Protein AF-A0A5R2MV85-F1 (afdb_monomer_lite)

Sequence (105 aa):
LPLAFLVAAFVGLIIERGVIRFLYGRPLETLLATWGVSLILQQAVRSIFGPTNQEVGNPSWMSGSFDVGQLAITWNRLWILVFALTVFGMLLYVMKRTPWGLQMR

Secondary structure (DSSP, 8-state):
-HHHHHHHHHHHHHHIIIIIHHHTT-HHHHHHHHHHHHHHHHHHHHHHH-SS----PPPTTT--EEEETTEEEEHHHHHHHHHHHHHHHHHHHHHHHSGGGTTT-

Structure (mmCIF, N/CA/C/O backbone):
data_AF-A0A5R2MV85-F1
#
_entry.id   AF-A0A5R2MV85-F1
#
loop_
_atom_site.group_PDB
_atom_site.id
_atom_site.type_symbol
_atom_site.label_atom_id
_atom_site.label_alt_id
_atom_site.label_comp_id
_atom_site.label_asym_id
_atom_site.label_entity_id
_atom_site.label_seq_id
_atom_site.pdbx_PDB_ins_code
_atom_site.Cartn_x
_atom_site.Cartn_y
_atom_site.Cartn_z
_atom_site.occupancy
_atom_site.B_iso_or_equiv
_atom_site.auth_seq_id
_atom_site.auth_comp_id
_atom_site.auth_asym_id
_atom_site.auth_atom_id
_atom_site.pdbx_PDB_model_num
ATOM 1 N N . LEU A 1 1 ? 3.790 -5.717 -13.848 1.00 63.91 1 LEU A N 1
ATOM 2 C CA . LEU A 1 1 ? 3.234 -4.545 -13.131 1.00 63.91 1 LEU A CA 1
ATOM 3 C C . LEU A 1 1 ? 1.748 -4.684 -12.780 1.00 63.91 1 LEU A C 1
ATOM 5 O O . LEU A 1 1 ? 1.461 -4.628 -11.594 1.00 63.91 1 LEU A O 1
ATOM 9 N N . PRO A 1 2 ? 0.807 -4.904 -13.722 1.00 69.88 2 PRO A N 1
ATOM 10 C CA . PRO A 1 2 ? -0.635 -4.917 -13.413 1.00 69.88 2 PRO A CA 1
ATOM 11 C C . PRO A 1 2 ? -1.029 -5.975 -12.373 1.00 69.88 2 PRO A C 1
ATOM 13 O O . PRO A 1 2 ? -1.817 -5.713 -11.470 1.00 69.88 2 PRO A O 1
ATOM 16 N N . LEU A 1 3 ? -0.395 -7.149 -12.448 1.00 72.94 3 LEU A N 1
ATOM 17 C CA . LEU A 1 3 ? -0.581 -8.230 -11.482 1.00 72.94 3 LEU A CA 1
ATOM 18 C C . LEU A 1 3 ? -0.199 -7.812 -10.049 1.00 72.94 3 LEU A C 1
ATOM 20 O O . LEU A 1 3 ? -0.874 -8.199 -9.105 1.00 72.94 3 LEU A O 1
ATOM 24 N N . ALA A 1 4 ? 0.842 -6.987 -9.882 1.00 74.00 4 ALA A N 1
ATOM 25 C CA . ALA A 1 4 ? 1.291 -6.537 -8.564 1.00 74.00 4 ALA A CA 1
ATOM 26 C C . ALA A 1 4 ? 0.238 -5.652 -7.883 1.00 74.00 4 ALA A C 1
ATOM 28 O O . ALA A 1 4 ? 0.000 -5.793 -6.688 1.00 74.00 4 ALA A O 1
ATOM 29 N N . PHE A 1 5 ? -0.449 -4.798 -8.648 1.00 75.81 5 PHE A N 1
ATOM 30 C CA . PHE A 1 5 ? -1.546 -3.987 -8.123 1.00 75.81 5 PHE A CA 1
ATOM 31 C C . PHE A 1 5 ? -2.766 -4.828 -7.747 1.00 75.81 5 PHE A C 1
ATOM 33 O O . PHE A 1 5 ? -3.376 -4.573 -6.713 1.00 75.81 5 PHE A O 1
ATOM 40 N N . LEU A 1 6 ? -3.106 -5.845 -8.547 1.00 80.62 6 LEU A N 1
ATOM 41 C CA . LEU A 1 6 ? -4.199 -6.765 -8.218 1.00 80.62 6 LEU A CA 1
ATOM 42 C C . LEU A 1 6 ? -3.902 -7.549 -6.937 1.00 80.62 6 LEU A C 1
ATOM 44 O O . LEU A 1 6 ? -4.767 -7.661 -6.073 1.00 80.62 6 LEU A O 1
ATOM 48 N N . VAL A 1 7 ? -2.669 -8.038 -6.788 1.00 83.56 7 VAL A N 1
ATOM 49 C CA . VAL A 1 7 ? -2.229 -8.735 -5.574 1.00 83.56 7 VAL A CA 1
ATOM 50 C C . VAL A 1 7 ? -2.243 -7.792 -4.371 1.00 83.56 7 VAL A C 1
ATOM 52 O O . VAL A 1 7 ? -2.794 -8.153 -3.336 1.00 83.56 7 VAL A O 1
ATOM 55 N N . ALA A 1 8 ? -1.719 -6.569 -4.499 1.00 83.38 8 ALA A N 1
ATOM 56 C CA . ALA A 1 8 ? -1.749 -5.581 -3.419 1.00 83.38 8 ALA A CA 1
ATOM 57 C C . ALA A 1 8 ? -3.187 -5.226 -2.999 1.00 83.38 8 ALA A C 1
ATOM 59 O O . ALA A 1 8 ? -3.491 -5.197 -1.806 1.00 83.38 8 ALA A O 1
ATOM 60 N N . ALA A 1 9 ? -4.088 -5.022 -3.965 1.00 82.12 9 ALA A N 1
ATOM 61 C CA . ALA A 1 9 ? -5.501 -4.764 -3.702 1.00 82.12 9 ALA A CA 1
ATOM 62 C C . ALA A 1 9 ? -6.181 -5.951 -3.002 1.00 82.12 9 ALA A C 1
ATOM 64 O O . ALA A 1 9 ? -6.944 -5.762 -2.056 1.00 82.12 9 ALA A O 1
ATOM 65 N N . PHE A 1 10 ? -5.874 -7.179 -3.425 1.00 87.38 10 PHE A N 1
ATOM 66 C CA . PHE A 1 10 ? -6.406 -8.393 -2.812 1.00 87.38 10 PHE A CA 1
ATOM 67 C C . PHE A 1 10 ? -5.931 -8.567 -1.363 1.00 87.38 10 PHE A C 1
ATOM 69 O O . PHE A 1 10 ? -6.743 -8.828 -0.477 1.00 87.38 10 PHE A O 1
ATOM 76 N N . VAL A 1 11 ? -4.639 -8.352 -1.101 1.00 87.44 11 VAL A N 1
ATOM 77 C CA . VAL A 1 11 ? -4.071 -8.393 0.255 1.00 87.44 11 VAL A CA 1
ATOM 78 C C . VAL A 1 11 ? -4.706 -7.322 1.145 1.00 87.44 11 VAL A C 1
ATOM 80 O O . VAL A 1 11 ? -5.116 -7.626 2.264 1.00 87.44 11 VAL A O 1
ATOM 83 N N . GLY A 1 12 ? -4.862 -6.093 0.640 1.00 85.25 12 GLY A N 1
ATOM 84 C CA . GLY A 1 12 ? -5.545 -5.016 1.363 1.00 85.25 12 GLY A CA 1
ATOM 85 C C . GLY A 1 12 ? -6.984 -5.380 1.738 1.00 85.25 12 GLY A C 1
ATOM 86 O O . GLY A 1 12 ? -7.385 -5.216 2.887 1.00 85.25 12 GLY A O 1
ATOM 87 N N . LEU A 1 13 ? -7.732 -5.973 0.806 1.00 86.12 13 LEU A N 1
ATOM 88 C CA . LEU A 1 13 ? -9.114 -6.409 1.016 1.00 86.12 13 LEU A CA 1
ATOM 89 C C . LEU A 1 13 ? -9.235 -7.548 2.045 1.00 86.12 13 LEU A C 1
ATOM 91 O O . LEU A 1 13 ? -10.209 -7.586 2.803 1.00 86.12 13 LEU A O 1
ATOM 95 N N . ILE A 1 14 ?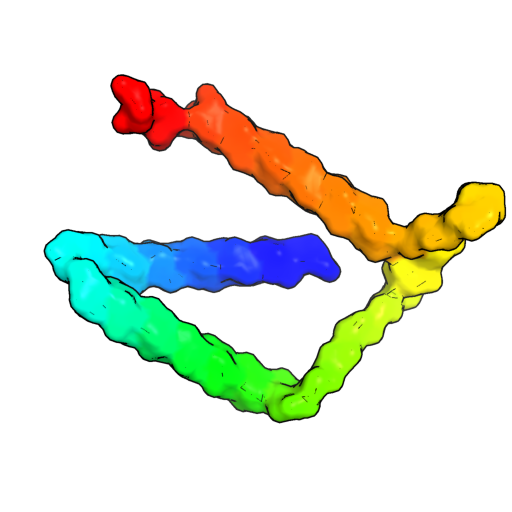 -8.254 -8.455 2.106 1.00 88.69 14 ILE A N 1
ATOM 96 C CA . ILE A 1 14 ? -8.172 -9.485 3.155 1.00 88.69 14 ILE A CA 1
ATOM 97 C C . ILE A 1 14 ? -7.940 -8.841 4.524 1.00 88.69 14 ILE A C 1
ATOM 99 O O . ILE A 1 14 ? -8.641 -9.181 5.475 1.00 88.69 14 ILE A O 1
ATOM 103 N N . ILE A 1 15 ? -6.992 -7.905 4.632 1.00 86.31 15 ILE A N 1
ATOM 104 C CA . ILE A 1 15 ? -6.680 -7.218 5.896 1.00 86.31 15 ILE A CA 1
ATOM 105 C C . ILE A 1 15 ? -7.891 -6.420 6.387 1.00 86.31 15 ILE A C 1
ATOM 107 O O . ILE A 1 15 ? -8.232 -6.464 7.570 1.00 86.31 15 ILE A O 1
ATOM 111 N N . GLU A 1 16 ? -8.575 -5.728 5.479 1.00 85.19 16 GLU A N 1
ATOM 112 C CA . GLU A 1 16 ? -9.761 -4.947 5.805 1.00 85.19 16 GLU A CA 1
ATOM 113 C C . GLU A 1 16 ? -10.888 -5.834 6.342 1.00 85.19 16 GLU A C 1
ATOM 115 O O . GLU A 1 16 ? -11.427 -5.572 7.419 1.00 85.19 16 GLU A O 1
ATOM 120 N N . ARG A 1 17 ? -11.213 -6.926 5.636 1.00 81.88 17 ARG A N 1
ATOM 121 C CA . ARG A 1 17 ? -12.274 -7.847 6.068 1.00 81.88 17 ARG A CA 1
ATOM 122 C C . ARG A 1 17 ? -11.905 -8.669 7.301 1.00 81.88 17 ARG A C 1
ATOM 124 O O . ARG A 1 17 ? -12.802 -8.977 8.081 1.00 81.88 17 ARG A O 1
ATOM 131 N N . GLY A 1 18 ? -10.638 -9.049 7.450 1.00 80.75 18 GLY A N 1
ATOM 132 C CA . GLY A 1 18 ? -10.173 -9.961 8.496 1.00 80.75 18 GLY A CA 1
ATOM 133 C C . GLY A 1 18 ? -9.806 -9.275 9.809 1.00 80.75 18 GLY A C 1
ATOM 134 O O . GLY A 1 18 ? -10.050 -9.839 10.869 1.00 80.75 18 GLY A O 1
ATOM 135 N N . VAL A 1 19 ? -9.245 -8.065 9.752 1.00 80.69 19 VAL A N 1
ATOM 136 C CA . VAL A 1 19 ? -8.749 -7.353 10.939 1.00 80.69 19 VAL A CA 1
ATOM 137 C C . VAL A 1 19 ? -9.535 -6.068 11.158 1.00 80.69 19 VAL A C 1
ATOM 139 O O . VAL A 1 19 ? -10.223 -5.931 12.165 1.00 80.69 19 VAL A O 1
ATOM 142 N N . ILE A 1 20 ? -9.488 -5.135 10.203 1.00 80.19 20 ILE A N 1
ATOM 143 C CA . ILE A 1 20 ? -9.990 -3.765 10.414 1.00 80.19 20 ILE A CA 1
ATOM 144 C C . ILE A 1 20 ? -11.495 -3.767 10.709 1.00 80.19 20 ILE A C 1
ATOM 146 O O . ILE A 1 20 ? -11.940 -3.078 11.625 1.00 80.19 20 ILE A O 1
ATOM 150 N N . ARG A 1 21 ? -12.275 -4.600 10.006 1.00 79.81 21 ARG A N 1
ATOM 151 C CA . ARG A 1 21 ? -13.727 -4.713 10.208 1.00 79.81 21 ARG A CA 1
ATOM 152 C C . ARG A 1 21 ? -14.120 -5.050 11.651 1.00 79.81 21 ARG A C 1
ATOM 154 O O . ARG A 1 21 ? -15.140 -4.553 12.119 1.00 79.81 21 ARG A O 1
ATOM 161 N N . PHE A 1 22 ? -13.330 -5.872 12.342 1.00 77.94 22 PHE A N 1
ATOM 162 C CA . PHE A 1 22 ? -13.623 -6.327 13.706 1.00 77.94 22 PHE A CA 1
ATOM 163 C C . PHE A 1 22 ? -13.248 -5.308 14.785 1.00 77.94 22 PHE A C 1
ATOM 165 O O . PHE A 1 22 ? -13.783 -5.377 15.887 1.00 77.94 22 PHE A O 1
ATOM 172 N N . LEU A 1 23 ? -12.359 -4.363 14.472 1.00 79.56 23 LEU A N 1
ATOM 173 C CA . LEU A 1 23 ? -11.865 -3.364 15.423 1.00 79.56 23 LEU A CA 1
ATOM 174 C C . LEU A 1 23 ? -12.532 -1.984 15.257 1.00 79.56 23 LEU A C 1
ATOM 176 O O . LEU A 1 23 ? -12.200 -1.032 15.969 1.00 79.56 23 LEU A O 1
ATOM 180 N N . TYR A 1 24 ? -13.510 -1.850 14.351 1.00 70.81 24 TYR A N 1
ATOM 181 C CA . TYR A 1 24 ? -14.291 -0.616 14.229 1.00 70.81 24 TYR A CA 1
ATOM 182 C C . TYR A 1 24 ? -14.996 -0.269 15.549 1.00 70.81 24 TYR A C 1
ATOM 184 O O . TYR A 1 24 ? -15.703 -1.086 16.131 1.00 70.81 24 TYR A O 1
ATOM 192 N N . GLY A 1 25 ? -14.811 0.974 16.004 1.00 72.31 25 GLY A N 1
ATOM 193 C CA . GLY A 1 25 ? -15.374 1.489 17.258 1.00 72.31 25 GLY A CA 1
ATOM 194 C C . GLY A 1 25 ? -14.364 1.645 18.398 1.00 72.31 25 GLY A C 1
ATOM 195 O O . GLY A 1 25 ? -14.710 2.226 19.424 1.00 72.31 25 GLY A O 1
ATOM 196 N N . ARG A 1 26 ? -13.112 1.192 18.225 1.00 83.06 26 ARG A N 1
ATOM 197 C CA . ARG A 1 26 ? -12.051 1.310 19.241 1.00 83.06 26 ARG A CA 1
ATOM 198 C C . ARG A 1 26 ? -10.757 1.878 18.638 1.00 83.06 26 ARG A C 1
ATOM 200 O O . ARG A 1 26 ? -9.878 1.121 18.231 1.00 83.06 26 ARG A O 1
ATOM 207 N N . PRO A 1 27 ? -10.610 3.215 18.570 1.00 77.75 27 PRO A N 1
ATOM 208 C CA . PRO A 1 27 ? -9.557 3.865 17.781 1.00 77.75 27 PRO A CA 1
ATOM 209 C C . PRO A 1 27 ? -8.126 3.486 18.200 1.00 77.75 27 PRO A C 1
ATOM 211 O O . PRO A 1 27 ? -7.254 3.365 17.343 1.00 77.75 27 PRO A O 1
ATOM 214 N N . LEU A 1 28 ? -7.885 3.244 19.492 1.00 79.44 28 LEU A N 1
ATOM 215 C CA . LEU A 1 28 ? -6.580 2.790 19.993 1.00 79.44 28 LEU A CA 1
ATOM 216 C C . LEU A 1 28 ? -6.233 1.366 19.532 1.00 79.44 28 LEU A C 1
ATOM 218 O O . LEU A 1 28 ? -5.095 1.103 19.147 1.00 79.44 28 LEU A O 1
ATOM 222 N N . GLU A 1 29 ? -7.208 0.45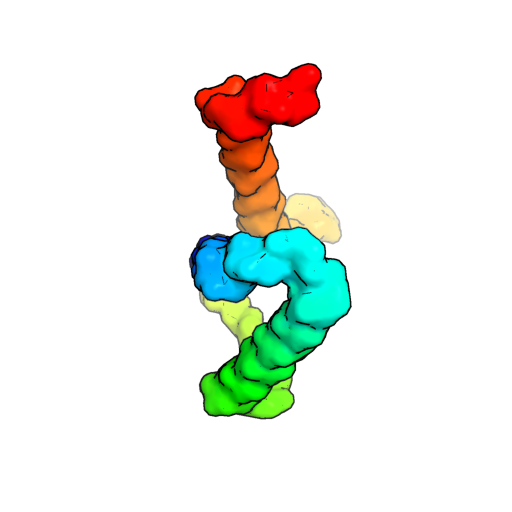5 19.528 1.00 86.50 29 GLU A N 1
ATOM 223 C CA . GLU A 1 29 ? -6.995 -0.942 19.133 1.00 86.50 29 GLU A CA 1
ATOM 224 C C . GLU A 1 29 ? -6.715 -1.047 17.626 1.00 86.50 29 GLU A C 1
ATOM 226 O O . GLU A 1 29 ? -5.805 -1.764 17.211 1.00 86.50 29 GLU A O 1
ATOM 231 N N . THR A 1 30 ? -7.422 -0.265 16.802 1.00 86.38 30 THR A N 1
ATOM 232 C CA . THR A 1 30 ? -7.184 -0.199 15.351 1.00 86.38 30 THR A CA 1
ATOM 233 C C . THR A 1 30 ? -5.787 0.326 15.017 1.00 86.38 30 THR A C 1
ATOM 235 O O . THR A 1 30 ? -5.123 -0.202 14.121 1.00 86.38 30 THR A O 1
ATOM 238 N N . LEU A 1 31 ? -5.299 1.336 15.747 1.00 85.38 31 LEU A N 1
ATOM 239 C CA . LEU A 1 31 ? -3.937 1.848 15.566 1.00 85.38 31 LEU A CA 1
ATOM 240 C C . LEU A 1 31 ? -2.887 0.777 15.888 1.00 85.38 31 LEU A C 1
ATOM 242 O O . LEU A 1 31 ? -1.980 0.549 15.090 1.00 85.38 31 LEU A O 1
ATOM 246 N N . LEU A 1 32 ? -3.041 0.062 17.005 1.00 88.50 32 LEU A N 1
ATOM 247 C CA . LEU A 1 32 ? -2.133 -1.029 17.374 1.00 88.50 32 LEU A CA 1
ATOM 248 C C . LEU A 1 32 ? -2.170 -2.181 16.363 1.00 88.50 32 LEU A C 1
ATOM 250 O O . LEU A 1 32 ? -1.123 -2.711 15.988 1.00 88.50 32 LEU A O 1
ATOM 254 N N . ALA A 1 33 ? -3.356 -2.539 15.873 1.00 86.62 33 ALA A N 1
ATOM 255 C CA . ALA A 1 33 ? -3.518 -3.599 14.887 1.00 86.62 33 ALA A CA 1
ATOM 256 C C . ALA A 1 33 ? -2.882 -3.245 13.538 1.00 86.62 33 ALA A C 1
ATOM 258 O O . ALA A 1 33 ? -2.162 -4.063 12.971 1.00 86.62 33 ALA A O 1
ATOM 259 N N . THR A 1 34 ? -3.093 -2.028 13.030 1.00 90.12 34 THR A N 1
ATOM 260 C CA . THR A 1 34 ? -2.473 -1.587 11.765 1.00 90.12 34 THR A CA 1
ATOM 261 C C . THR A 1 34 ? -0.951 -1.514 11.872 1.00 90.12 34 THR A C 1
ATOM 263 O O . THR A 1 34 ? -0.251 -1.900 10.934 1.00 90.12 34 THR A O 1
ATOM 266 N N . TRP A 1 35 ? -0.426 -1.118 13.035 1.00 92.06 35 TRP A N 1
ATOM 267 C CA . TRP A 1 35 ? 1.006 -1.162 13.313 1.00 92.06 35 TRP A CA 1
ATOM 268 C C . TRP A 1 35 ? 1.550 -2.600 13.315 1.00 92.06 35 TRP A C 1
ATOM 270 O O . TRP A 1 35 ? 2.508 -2.899 12.601 1.00 92.06 35 TRP A O 1
ATOM 280 N N . GLY A 1 36 ? 0.897 -3.517 14.037 1.00 90.06 36 GLY A N 1
ATOM 281 C CA . GLY A 1 36 ? 1.284 -4.931 14.093 1.00 90.06 36 GLY A CA 1
ATOM 282 C C . GLY A 1 36 ? 1.214 -5.633 12.733 1.00 90.06 36 GLY A C 1
ATOM 283 O O . GLY A 1 36 ? 2.146 -6.339 12.350 1.00 90.06 36 GLY A O 1
ATOM 284 N N . VAL A 1 37 ? 0.157 -5.383 11.955 1.00 88.81 37 VAL A N 1
ATOM 285 C CA . VAL A 1 37 ? 0.023 -5.901 10.584 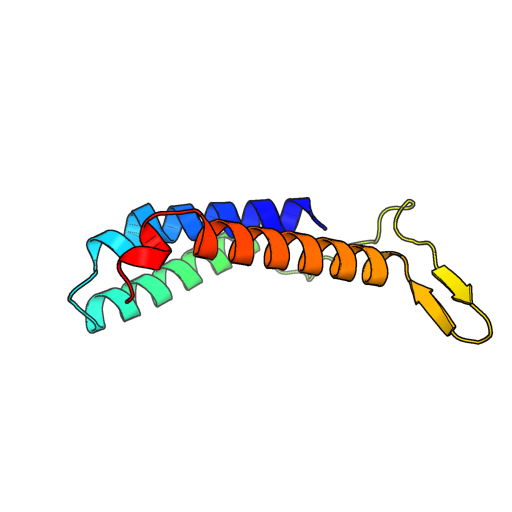1.00 88.81 37 VAL A CA 1
ATOM 286 C C . VAL A 1 37 ? 1.160 -5.391 9.699 1.00 88.81 37 VAL A C 1
ATOM 288 O O . VAL A 1 37 ? 1.744 -6.175 8.951 1.00 88.81 37 VAL A O 1
ATOM 291 N N . SER A 1 38 ? 1.524 -4.110 9.811 1.00 87.25 38 SER A N 1
ATOM 292 C CA . SER A 1 38 ? 2.643 -3.542 9.054 1.00 87.25 38 SER A CA 1
ATOM 293 C C . SER A 1 38 ? 3.968 -4.238 9.383 1.00 87.25 38 SER A C 1
ATOM 295 O O . SER A 1 38 ? 4.726 -4.566 8.471 1.00 87.25 38 SER A O 1
ATOM 297 N N . LEU A 1 39 ? 4.229 -4.550 10.658 1.00 92.00 39 LEU A N 1
ATOM 298 C CA . LEU A 1 39 ? 5.423 -5.303 11.056 1.00 92.00 39 LEU A CA 1
ATOM 299 C C . LEU A 1 39 ? 5.442 -6.726 10.496 1.00 92.00 39 LEU A C 1
ATOM 301 O O . LEU A 1 39 ? 6.466 -7.160 9.971 1.00 92.00 39 LEU A O 1
ATOM 305 N N . ILE A 1 40 ? 4.320 -7.445 10.581 1.00 89.75 40 ILE A N 1
ATOM 306 C CA . ILE A 1 40 ? 4.212 -8.811 10.051 1.00 89.75 40 ILE A CA 1
ATOM 307 C C . ILE A 1 40 ? 4.453 -8.807 8.542 1.00 89.75 40 ILE A C 1
ATOM 309 O O . ILE A 1 40 ? 5.214 -9.633 8.044 1.00 89.75 40 ILE A O 1
ATOM 313 N N . LEU A 1 41 ? 3.856 -7.859 7.816 1.00 86.75 41 LEU A N 1
ATOM 314 C CA . LEU A 1 41 ? 4.055 -7.713 6.375 1.00 86.75 41 LEU A CA 1
ATOM 315 C C . LEU A 1 41 ? 5.514 -7.411 6.033 1.00 86.75 41 LEU A C 1
ATOM 317 O O . LEU A 1 41 ? 6.082 -8.058 5.157 1.00 86.75 41 LEU A O 1
ATOM 321 N N . GLN A 1 42 ? 6.142 -6.470 6.738 1.00 87.25 42 GLN A N 1
ATOM 322 C CA . GLN A 1 42 ? 7.555 -6.150 6.533 1.00 87.25 42 GLN A CA 1
ATOM 323 C C . GLN A 1 42 ? 8.451 -7.364 6.800 1.00 87.25 42 GLN A C 1
ATOM 325 O O . GLN A 1 42 ? 9.354 -7.644 6.012 1.00 87.25 42 GLN A O 1
ATOM 330 N N . GLN A 1 43 ? 8.186 -8.112 7.872 1.00 87.31 43 GLN A N 1
ATOM 331 C CA . GLN A 1 43 ? 8.933 -9.322 8.204 1.00 87.31 43 GLN A CA 1
ATOM 332 C C . GLN A 1 43 ? 8.717 -10.428 7.163 1.00 87.31 43 GLN A C 1
ATOM 334 O O . GLN A 1 43 ? 9.679 -11.072 6.749 1.00 87.31 43 GLN A O 1
ATOM 339 N N . ALA A 1 44 ? 7.484 -10.621 6.693 1.00 86.31 44 ALA A N 1
ATOM 340 C CA . ALA A 1 44 ? 7.160 -11.584 5.646 1.00 86.31 44 ALA A CA 1
ATOM 341 C C . ALA A 1 44 ? 7.882 -11.247 4.335 1.00 86.31 44 ALA A C 1
ATOM 343 O O . ALA A 1 44 ? 8.496 -12.122 3.728 1.00 86.31 44 ALA A O 1
ATOM 344 N N . VAL A 1 45 ? 7.890 -9.972 3.931 1.00 83.06 45 VAL A N 1
ATOM 345 C CA . VAL A 1 45 ? 8.624 -9.514 2.742 1.00 83.06 45 VAL A CA 1
ATOM 346 C C . VAL A 1 45 ? 10.121 -9.777 2.895 1.00 83.06 45 VAL A C 1
ATOM 348 O O . VAL A 1 45 ? 10.723 -10.370 2.003 1.00 83.06 45 VAL A O 1
ATOM 351 N N . ARG A 1 46 ? 10.711 -9.414 4.041 1.00 81.88 46 ARG A N 1
ATOM 352 C CA . ARG A 1 46 ? 12.133 -9.670 4.328 1.00 81.88 46 ARG A CA 1
ATOM 353 C C . ARG A 1 46 ? 12.474 -11.161 4.314 1.00 81.88 46 ARG A C 1
ATOM 355 O O . ARG A 1 46 ? 13.555 -11.523 3.863 1.00 81.88 46 ARG A O 1
ATOM 362 N N . SER A 1 47 ? 11.563 -12.015 4.780 1.00 84.00 47 SER A N 1
ATOM 363 C CA . SER A 1 47 ? 11.752 -13.468 4.804 1.00 84.00 47 SER A CA 1
ATOM 364 C C . SER A 1 47 ? 11.629 -14.116 3.425 1.00 84.00 47 SER A C 1
ATOM 366 O O . SER A 1 47 ? 12.310 -15.104 3.174 1.00 84.00 47 SER A O 1
ATOM 368 N N . ILE A 1 48 ? 10.747 -13.611 2.556 1.00 79.94 48 ILE A N 1
ATOM 369 C CA . ILE A 1 48 ? 10.468 -14.213 1.241 1.00 79.94 48 ILE A CA 1
ATOM 370 C C . ILE A 1 48 ? 11.439 -13.694 0.174 1.00 79.94 48 ILE A C 1
ATOM 372 O O . ILE A 1 48 ? 11.940 -14.474 -0.630 1.00 79.94 48 ILE A O 1
ATOM 376 N N . PHE A 1 49 ? 11.704 -12.386 0.153 1.00 73.06 49 PHE A N 1
ATOM 377 C CA . PHE A 1 49 ? 12.477 -11.736 -0.914 1.00 73.06 49 PHE A CA 1
ATOM 378 C C . PHE A 1 49 ? 13.935 -11.447 -0.537 1.00 73.06 49 PHE A C 1
ATOM 380 O O . PHE A 1 49 ? 14.732 -11.103 -1.412 1.00 73.06 49 PHE A O 1
ATOM 387 N N . GLY A 1 50 ? 14.288 -11.622 0.739 1.00 70.88 50 GLY A N 1
ATOM 388 C CA . GLY A 1 50 ? 15.582 -11.242 1.290 1.00 70.88 50 GLY A CA 1
ATOM 389 C C . GLY A 1 50 ? 15.669 -9.743 1.622 1.00 70.88 50 GLY A C 1
ATOM 390 O O . GLY A 1 50 ? 14.814 -8.952 1.223 1.00 70.88 50 GLY A O 1
ATOM 391 N N . PRO A 1 51 ? 16.691 -9.323 2.388 1.00 61.69 51 PRO A N 1
ATOM 392 C CA . PRO A 1 51 ? 16.891 -7.925 2.781 1.00 61.69 51 PRO A CA 1
ATOM 393 C C . PRO A 1 51 ? 17.497 -7.053 1.668 1.00 61.69 51 PRO A C 1
ATOM 395 O O . PRO A 1 51 ? 17.613 -5.840 1.831 1.00 61.69 51 PRO A O 1
ATOM 398 N N . THR A 1 52 ? 17.918 -7.653 0.557 1.00 56.19 52 THR A N 1
ATOM 399 C CA . THR A 1 52 ? 18.494 -6.961 -0.595 1.00 56.19 52 THR A CA 1
ATOM 400 C C . THR A 1 52 ? 17.389 -6.373 -1.470 1.00 56.19 52 THR A C 1
ATOM 402 O O . THR A 1 52 ? 16.455 -7.074 -1.850 1.00 56.19 52 THR A O 1
ATOM 405 N N . ASN A 1 53 ? 17.510 -5.087 -1.820 1.00 54.03 53 ASN A N 1
ATOM 406 C CA . ASN A 1 53 ? 16.652 -4.445 -2.817 1.00 54.03 53 ASN A CA 1
ATOM 407 C C . ASN A 1 53 ? 16.765 -5.213 -4.139 1.00 54.03 53 ASN A C 1
ATOM 409 O O . ASN A 1 53 ? 17.758 -5.077 -4.850 1.00 54.03 53 ASN A O 1
ATOM 413 N N . GLN A 1 54 ? 15.765 -6.033 -4.460 1.00 56.62 54 GLN A N 1
ATOM 414 C CA . GLN A 1 54 ? 15.685 -6.652 -5.773 1.00 56.62 54 GLN A CA 1
ATOM 415 C C . GLN A 1 54 ? 15.284 -5.577 -6.779 1.00 56.62 54 GLN A C 1
ATOM 417 O O . GLN A 1 54 ? 14.166 -5.056 -6.731 1.00 56.62 54 GLN A O 1
ATOM 422 N N . GLU A 1 55 ? 16.198 -5.232 -7.686 1.00 52.38 55 GLU A N 1
ATOM 423 C CA . GLU A 1 55 ? 15.828 -4.487 -8.882 1.00 52.38 55 GLU A CA 1
ATOM 424 C C . GLU A 1 55 ? 14.776 -5.303 -9.627 1.00 52.38 55 GLU A C 1
ATOM 426 O O . GLU A 1 55 ? 15.016 -6.437 -10.046 1.00 52.38 55 GLU A O 1
ATOM 431 N N . VAL A 1 56 ? 13.583 -4.727 -9.772 1.00 54.34 56 VAL A N 1
ATOM 432 C CA . VAL A 1 56 ? 12.541 -5.272 -10.638 1.00 54.34 56 VAL A CA 1
ATOM 433 C C . VAL A 1 56 ? 13.039 -5.095 -12.069 1.00 54.34 56 VAL A C 1
ATOM 435 O O . VAL A 1 56 ? 12.709 -4.117 -12.736 1.00 54.34 56 VAL A O 1
ATOM 438 N N . GLY A 1 57 ? 13.890 -6.019 -12.516 1.00 53.09 57 GLY A N 1
ATOM 439 C CA . GLY A 1 57 ? 14.400 -6.058 -13.874 1.00 53.09 57 GLY A CA 1
ATOM 440 C C . GLY A 1 57 ? 13.224 -6.044 -14.837 1.00 53.09 57 GLY A C 1
ATOM 441 O O . GLY A 1 57 ? 12.347 -6.912 -14.792 1.00 53.09 57 GLY A O 1
ATOM 442 N N . ASN A 1 58 ? 13.169 -5.013 -15.676 1.00 46.78 58 ASN A N 1
ATOM 443 C CA . ASN A 1 58 ? 12.144 -4.895 -16.694 1.00 46.78 58 ASN A CA 1
ATOM 444 C C . ASN A 1 58 ? 12.220 -6.115 -17.616 1.00 46.78 58 ASN A C 1
ATOM 446 O O . ASN A 1 58 ? 13.259 -6.338 -18.237 1.00 46.78 58 ASN A O 1
ATOM 450 N N . PRO A 1 59 ? 11.148 -6.916 -17.729 1.00 50.06 59 PRO A N 1
ATOM 451 C CA . PRO A 1 59 ? 11.167 -8.038 -18.642 1.00 50.06 59 PRO A CA 1
ATOM 452 C C . PRO A 1 59 ? 11.255 -7.504 -20.079 1.00 50.06 59 PRO A C 1
ATOM 454 O O . PRO A 1 59 ? 10.777 -6.402 -20.362 1.00 50.06 59 PRO A O 1
ATOM 457 N N . SER A 1 60 ? 11.853 -8.283 -20.982 1.00 55.12 60 SER A N 1
ATOM 458 C CA . SER A 1 60 ? 12.243 -7.874 -22.346 1.00 55.12 60 SER A CA 1
ATOM 459 C C . SER A 1 60 ? 11.120 -7.275 -23.218 1.00 55.12 60 SER A C 1
ATOM 461 O O . SER A 1 60 ? 11.386 -6.630 -24.225 1.00 55.12 60 SER A O 1
ATOM 463 N N . TRP A 1 61 ? 9.856 -7.446 -22.821 1.00 53.78 61 TRP A N 1
ATOM 464 C CA . TRP A 1 61 ? 8.648 -6.911 -23.465 1.00 53.78 61 TRP A CA 1
ATOM 465 C C . TRP A 1 61 ? 8.158 -5.560 -22.896 1.00 53.78 61 TRP A C 1
ATOM 467 O O . TRP A 1 61 ? 7.242 -4.952 -23.445 1.00 53.78 61 TRP A O 1
ATOM 477 N N . MET A 1 62 ? 8.753 -5.077 -21.798 1.00 51.81 62 MET A N 1
ATOM 478 C CA . MET A 1 62 ? 8.567 -3.731 -21.220 1.00 51.81 62 MET A CA 1
ATOM 479 C C . MET A 1 62 ? 9.829 -2.861 -21.326 1.00 51.81 62 MET A C 1
ATOM 481 O O . MET A 1 62 ? 9.765 -1.660 -21.058 1.00 51.81 62 MET A O 1
ATOM 485 N N . SER A 1 63 ? 10.964 -3.440 -21.723 1.00 52.56 63 SER A N 1
ATOM 486 C CA . SER A 1 63 ? 12.232 -2.749 -21.979 1.00 52.56 63 SER A CA 1
ATOM 487 C C . SER A 1 63 ? 12.285 -2.163 -23.397 1.00 52.56 63 SER A C 1
ATOM 489 O O . SER A 1 63 ? 13.238 -2.384 -24.139 1.00 52.56 63 SER A O 1
ATOM 491 N N . GLY A 1 64 ? 11.228 -1.450 -23.785 1.00 56.75 64 GLY A N 1
ATOM 492 C CA . GLY A 1 64 ? 11.162 -0.679 -25.022 1.00 56.75 64 GLY A CA 1
ATOM 493 C C . GLY A 1 64 ? 10.862 0.783 -24.707 1.00 56.75 64 GLY A C 1
ATOM 494 O O . GLY A 1 64 ? 9.991 1.091 -23.886 1.00 56.75 64 GLY A O 1
ATOM 495 N N . SER A 1 65 ? 11.586 1.696 -25.340 1.00 53.78 65 SER A N 1
ATOM 496 C CA . SER A 1 65 ? 11.252 3.117 -25.402 1.00 53.78 65 SER A CA 1
ATOM 497 C C . SER A 1 65 ? 10.856 3.441 -26.833 1.00 53.78 65 SER A C 1
ATOM 499 O O . SER A 1 65 ? 11.533 3.024 -27.769 1.00 53.78 65 SER A O 1
ATOM 501 N N . PHE A 1 66 ? 9.749 4.156 -27.005 1.00 52.78 66 PHE A N 1
ATOM 502 C CA . PHE A 1 66 ? 9.424 4.750 -28.293 1.00 52.78 66 PHE A CA 1
ATOM 503 C C . PHE A 1 66 ? 9.891 6.204 -28.239 1.00 52.78 66 PHE A C 1
ATOM 505 O O . PHE A 1 66 ? 9.409 6.974 -27.404 1.00 52.78 66 PHE A O 1
ATOM 512 N N . ASP A 1 67 ? 10.868 6.557 -29.072 1.00 54.00 67 ASP A N 1
ATOM 513 C CA . ASP A 1 67 ? 11.313 7.941 -29.217 1.00 54.00 67 ASP A CA 1
ATOM 514 C C . ASP A 1 67 ? 10.318 8.687 -30.106 1.00 54.00 67 ASP A C 1
ATOM 516 O O . ASP A 1 67 ? 10.207 8.435 -31.306 1.00 54.00 67 ASP A O 1
ATOM 520 N N . VAL A 1 68 ? 9.563 9.608 -29.506 1.00 51.47 68 VAL A N 1
ATOM 521 C CA . VAL A 1 68 ? 8.741 10.571 -30.246 1.00 51.47 68 VAL A CA 1
ATOM 522 C C . VAL A 1 68 ? 9.485 11.903 -30.215 1.00 51.47 68 VAL A C 1
ATOM 524 O O . VAL A 1 68 ? 9.418 12.649 -29.238 1.00 51.47 68 VAL A O 1
ATOM 527 N N . GLY A 1 69 ? 10.251 12.193 -31.268 1.00 68.00 69 GLY A N 1
ATOM 528 C CA . GLY A 1 69 ? 11.120 13.375 -31.311 1.00 68.00 69 GLY A CA 1
ATOM 529 C C . GLY A 1 69 ? 12.332 13.235 -30.379 1.00 68.00 69 GLY A C 1
ATOM 530 O O . GLY A 1 69 ? 13.117 12.312 -30.546 1.00 68.00 69 GLY A O 1
ATOM 531 N N . GLN A 1 70 ? 12.496 14.145 -29.408 1.00 58.31 70 GLN A N 1
ATOM 532 C CA . GLN A 1 70 ? 13.552 14.090 -28.371 1.00 58.31 70 GLN A CA 1
ATOM 533 C C . GLN A 1 70 ? 13.070 13.473 -27.041 1.00 58.31 70 GLN A C 1
ATOM 535 O O . GLN A 1 70 ? 13.7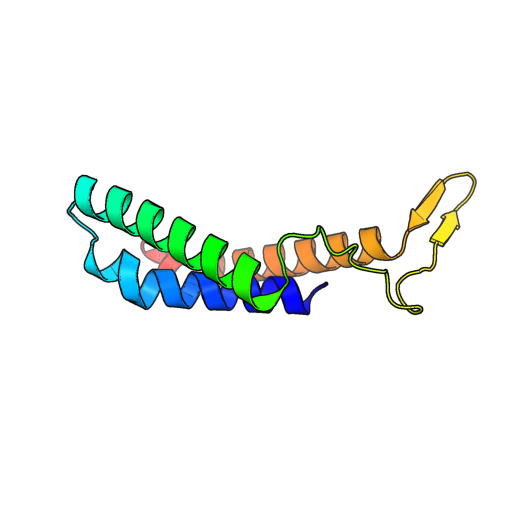62 13.548 -26.026 1.00 58.31 70 GLN A O 1
ATOM 540 N N . LEU A 1 71 ? 11.855 12.915 -27.013 1.00 52.19 71 LEU A N 1
ATOM 541 C CA . LEU A 1 71 ? 11.235 12.361 -25.812 1.00 52.19 71 LEU A CA 1
ATOM 542 C C . LEU A 1 71 ? 11.146 10.835 -25.910 1.00 52.19 71 LEU A C 1
ATOM 544 O O . LEU A 1 71 ? 10.282 10.292 -26.601 1.00 52.19 71 LEU A O 1
ATOM 548 N N . ALA A 1 72 ? 12.006 10.160 -25.147 1.00 57.47 72 ALA A N 1
ATOM 549 C CA . ALA A 1 72 ? 11.965 8.717 -24.951 1.00 57.47 72 ALA A CA 1
ATOM 550 C C . ALA A 1 72 ? 10.807 8.349 -24.012 1.00 57.47 72 ALA A C 1
ATOM 552 O O . ALA A 1 72 ? 10.922 8.423 -22.782 1.00 57.47 72 ALA A O 1
ATOM 553 N N . ILE A 1 73 ? 9.664 7.945 -24.571 1.00 60.06 73 ILE A N 1
ATOM 554 C CA . ILE A 1 73 ? 8.541 7.451 -23.770 1.00 60.06 73 ILE A CA 1
ATOM 555 C C . ILE A 1 73 ? 8.759 5.961 -23.504 1.00 60.06 73 ILE A C 1
ATOM 557 O O . ILE A 1 73 ? 8.583 5.107 -24.372 1.00 60.06 73 ILE A O 1
ATOM 561 N N . THR A 1 74 ? 9.153 5.642 -22.270 1.00 64.69 74 THR A N 1
ATOM 562 C CA . THR A 1 74 ? 9.302 4.260 -21.801 1.00 64.69 74 THR A CA 1
ATOM 563 C C . THR A 1 74 ? 7.937 3.574 -21.729 1.00 64.69 74 THR A C 1
ATOM 565 O O . THR A 1 74 ? 7.015 4.101 -21.099 1.00 64.69 74 THR A O 1
ATOM 568 N N . TRP A 1 75 ? 7.817 2.365 -22.285 1.00 65.88 75 TRP A N 1
ATOM 569 C CA . TRP A 1 75 ? 6.579 1.567 -22.303 1.00 65.88 75 TRP A CA 1
ATOM 570 C C . TRP A 1 75 ? 5.951 1.387 -20.909 1.00 65.88 75 TRP A C 1
ATOM 572 O O . TRP A 1 75 ? 4.730 1.403 -20.756 1.00 65.88 75 TRP A O 1
ATOM 582 N N . ASN A 1 76 ? 6.786 1.326 -19.864 1.00 62.12 76 ASN A N 1
ATOM 583 C CA . ASN A 1 76 ? 6.353 1.316 -18.462 1.00 62.12 76 ASN A CA 1
ATOM 584 C C . ASN A 1 76 ? 5.385 2.455 -18.111 1.00 62.12 76 ASN A C 1
ATOM 586 O O . ASN A 1 76 ? 4.401 2.231 -17.410 1.00 62.12 76 ASN A O 1
ATOM 590 N N . ARG A 1 77 ? 5.652 3.676 -18.592 1.00 69.62 77 ARG A N 1
ATOM 591 C CA . ARG A 1 77 ? 4.863 4.869 -18.249 1.00 69.62 77 ARG A CA 1
ATOM 592 C C . ARG A 1 77 ? 3.479 4.820 -18.889 1.00 69.62 77 ARG A C 1
ATOM 594 O O . ARG A 1 77 ? 2.498 5.156 -18.233 1.00 69.62 77 ARG A O 1
ATOM 601 N N . LEU A 1 78 ? 3.394 4.332 -20.129 1.00 73.38 78 LEU A N 1
ATOM 602 C CA . LEU A 1 78 ? 2.122 4.138 -20.828 1.00 73.38 78 LEU A CA 1
ATOM 603 C C . LEU A 1 78 ? 1.254 3.084 -20.137 1.00 73.38 78 LEU A C 1
ATOM 605 O O . LEU A 1 78 ? 0.068 3.318 -19.918 1.00 73.38 78 LEU A O 1
ATOM 609 N N . TRP A 1 79 ? 1.839 1.962 -19.714 1.00 71.75 79 TRP A N 1
ATOM 610 C CA . TRP A 1 79 ? 1.093 0.926 -18.995 1.00 71.75 79 TRP A CA 1
ATOM 611 C C . TRP A 1 79 ? 0.592 1.382 -17.628 1.00 71.75 79 TRP A C 1
ATOM 613 O O . TRP A 1 79 ? -0.544 1.073 -17.273 1.00 71.75 79 TRP A O 1
ATOM 623 N N . ILE A 1 80 ? 1.402 2.135 -16.876 1.00 75.31 80 ILE A N 1
ATOM 624 C CA . ILE A 1 80 ? 0.960 2.740 -15.611 1.00 75.31 80 ILE A CA 1
ATOM 625 C C . ILE A 1 80 ? -0.213 3.693 -15.865 1.00 75.31 80 ILE A C 1
ATOM 627 O O . ILE A 1 80 ? -1.194 3.654 -15.127 1.00 75.31 80 ILE A O 1
ATOM 631 N N . LEU A 1 81 ? -0.150 4.500 -16.927 1.00 79.12 81 LEU A N 1
ATOM 632 C CA . LEU A 1 81 ? -1.199 5.458 -17.274 1.00 79.12 81 LEU A CA 1
ATOM 633 C C . LEU A 1 81 ? -2.517 4.768 -17.665 1.00 79.12 81 LEU A C 1
ATOM 635 O O . LEU A 1 81 ? -3.575 5.130 -17.151 1.00 79.12 81 LEU A O 1
ATOM 639 N N . VAL A 1 82 ? -2.462 3.731 -18.506 1.00 81.44 82 VAL A N 1
ATOM 640 C CA . VAL A 1 82 ? -3.642 2.925 -18.876 1.00 81.44 82 VAL A CA 1
ATOM 641 C C . VAL A 1 82 ? -4.222 2.205 -17.658 1.00 81.44 82 VAL A C 1
ATOM 643 O O . VAL A 1 82 ? -5.441 2.184 -17.466 1.00 81.44 82 VAL A O 1
ATOM 646 N N . PHE A 1 83 ? -3.365 1.642 -16.805 1.00 79.06 83 PHE A N 1
ATOM 647 C CA . PHE A 1 83 ? -3.797 0.986 -15.576 1.00 79.06 83 PHE A CA 1
ATOM 648 C C . PHE A 1 83 ? -4.498 1.970 -14.628 1.00 79.06 83 PHE A C 1
ATOM 650 O O . PHE A 1 83 ? -5.602 1.687 -14.161 1.00 79.06 83 PHE A O 1
ATOM 657 N N . ALA A 1 84 ? -3.913 3.150 -14.406 1.00 80.19 84 ALA A N 1
ATOM 658 C CA . ALA A 1 84 ? -4.501 4.201 -13.583 1.00 80.19 84 ALA A CA 1
ATOM 659 C C . ALA A 1 84 ? -5.868 4.656 -14.120 1.00 80.19 84 ALA A C 1
ATOM 661 O O . ALA A 1 84 ? -6.822 4.747 -13.349 1.00 80.19 84 ALA A O 1
ATOM 662 N N . LEU A 1 85 ? -5.999 4.861 -15.437 1.00 86.25 85 LEU A N 1
ATOM 663 C CA . LEU A 1 85 ? -7.278 5.190 -16.080 1.00 86.25 85 LEU A CA 1
ATOM 664 C C . LEU A 1 85 ? -8.326 4.088 -15.895 1.00 86.25 85 LEU A C 1
ATOM 666 O O . LEU A 1 85 ? -9.488 4.381 -15.622 1.00 86.25 85 LEU A O 1
ATOM 670 N N . THR A 1 86 ? -7.917 2.824 -16.004 1.00 84.62 86 THR A N 1
ATOM 671 C CA . THR A 1 86 ? -8.811 1.671 -15.825 1.00 84.62 86 THR A CA 1
ATOM 672 C C . THR A 1 86 ? -9.324 1.592 -14.390 1.00 84.62 86 THR A C 1
ATOM 674 O O . THR A 1 86 ? -10.528 1.459 -14.175 1.00 84.62 86 THR A O 1
ATOM 677 N N . VAL A 1 87 ? -8.436 1.720 -13.398 1.00 79.56 87 VAL A N 1
ATOM 678 C CA . VAL A 1 87 ? -8.813 1.721 -11.976 1.00 79.56 87 VAL A CA 1
ATOM 679 C C . VAL A 1 87 ? -9.695 2.922 -11.651 1.00 79.56 87 VAL A C 1
ATOM 681 O O . VAL A 1 87 ? -10.714 2.762 -10.986 1.00 79.56 87 VAL A O 1
ATOM 684 N N . PHE A 1 88 ? -9.362 4.108 -12.158 1.00 82.94 88 PHE A N 1
ATOM 685 C CA . PHE A 1 88 ? -10.182 5.305 -11.987 1.00 82.94 88 PHE A CA 1
ATOM 686 C C . PHE A 1 88 ? -11.586 5.118 -12.578 1.00 82.94 88 PHE A C 1
ATOM 688 O O . PHE A 1 88 ? -12.582 5.392 -11.911 1.00 82.94 88 PHE A O 1
ATOM 695 N N . GLY A 1 89 ? -11.682 4.567 -13.792 1.00 83.81 89 GLY A N 1
ATOM 696 C CA . GLY A 1 89 ? -12.953 4.213 -14.419 1.00 83.81 89 GLY A CA 1
ATOM 697 C C . GLY A 1 89 ? -13.739 3.174 -13.617 1.00 83.81 89 GLY A C 1
ATOM 698 O O . GLY A 1 89 ? -14.941 3.336 -13.420 1.00 83.81 89 GLY A O 1
ATOM 699 N N . MET A 1 90 ? -13.067 2.145 -13.093 1.00 81.50 90 MET A N 1
ATOM 700 C CA . MET A 1 90 ? -13.678 1.124 -12.240 1.00 81.50 90 MET A CA 1
ATOM 701 C C . MET A 1 90 ? -14.201 1.726 -10.929 1.00 81.50 90 MET A C 1
ATOM 703 O O . MET A 1 90 ? -15.333 1.441 -10.552 1.00 81.50 90 MET A O 1
ATOM 707 N N . LEU A 1 91 ? -13.435 2.597 -10.267 1.00 77.44 91 LEU A N 1
ATOM 708 C CA . LEU A 1 91 ? -13.867 3.302 -9.057 1.00 77.44 91 LEU A CA 1
ATOM 709 C C . LEU A 1 91 ? -15.071 4.204 -9.333 1.00 77.44 91 LEU A C 1
ATOM 711 O O . LEU A 1 91 ? -16.053 4.146 -8.598 1.00 77.44 91 LEU A O 1
ATOM 715 N N . LEU A 1 92 ? -15.041 4.985 -10.417 1.00 78.62 92 LEU A N 1
ATOM 716 C CA . LEU A 1 92 ? -16.183 5.802 -10.833 1.00 78.62 92 LEU A CA 1
ATOM 717 C C . LEU A 1 92 ? -17.415 4.946 -11.134 1.00 78.62 92 LEU A C 1
ATOM 719 O O . LEU A 1 92 ? -18.527 5.317 -10.761 1.00 78.62 92 LEU A O 1
ATOM 723 N N . TYR A 1 93 ? -17.227 3.803 -11.793 1.00 78.69 93 TYR A N 1
ATOM 724 C CA . TYR A 1 93 ? -18.303 2.867 -12.089 1.00 78.69 93 TYR A CA 1
ATOM 725 C C . TYR A 1 93 ? -18.896 2.285 -10.806 1.00 78.69 93 TYR A C 1
ATOM 727 O O . TYR A 1 93 ? -20.108 2.345 -10.619 1.00 78.69 93 TYR A O 1
ATOM 73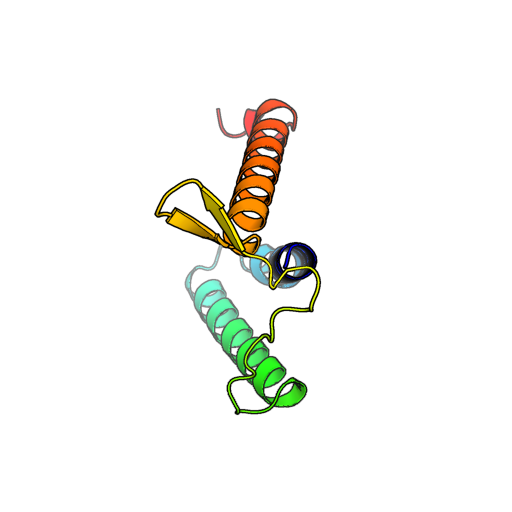5 N N . VAL A 1 94 ? -18.057 1.791 -9.892 1.00 74.88 94 VAL A N 1
ATOM 736 C CA . VAL A 1 94 ? -18.477 1.274 -8.585 1.00 74.88 94 VAL A CA 1
ATOM 737 C C . VAL A 1 94 ? -19.233 2.353 -7.816 1.00 74.88 94 VAL A C 1
ATOM 739 O O . VAL A 1 94 ? -20.359 2.114 -7.391 1.00 74.88 94 VAL A O 1
ATOM 742 N N . MET A 1 95 ? -18.694 3.566 -7.721 1.00 66.00 95 MET A N 1
ATOM 743 C CA . MET A 1 95 ? -19.324 4.662 -6.986 1.00 66.00 95 MET A CA 1
ATOM 744 C C . MET A 1 95 ? -20.661 5.107 -7.606 1.00 66.00 95 MET A C 1
ATOM 746 O O . MET A 1 95 ? -21.584 5.453 -6.874 1.00 66.00 95 MET A O 1
ATOM 750 N N . LYS A 1 96 ? -20.801 5.080 -8.941 1.00 64.44 96 LYS A N 1
ATOM 751 C CA . LYS A 1 96 ? -22.044 5.475 -9.634 1.00 64.44 96 LYS A CA 1
ATOM 752 C C . LYS A 1 96 ? -23.085 4.359 -9.771 1.00 64.44 96 LYS A C 1
ATOM 754 O O . LYS A 1 96 ? -24.255 4.674 -9.969 1.00 64.44 96 LYS A O 1
ATOM 759 N N . ARG A 1 97 ? -22.693 3.080 -9.740 1.00 62.03 97 ARG A N 1
ATOM 760 C CA . ARG A 1 97 ? -23.589 1.933 -10.010 1.00 62.03 97 ARG A CA 1
ATOM 761 C C . ARG A 1 97 ? -23.815 1.010 -8.816 1.00 62.03 97 ARG A C 1
ATOM 763 O O . ARG A 1 97 ? -24.752 0.220 -8.878 1.00 62.03 97 ARG A O 1
ATOM 770 N N . THR A 1 98 ? -23.003 1.068 -7.758 1.00 62.53 98 THR A N 1
ATOM 771 C CA . THR A 1 98 ? -23.216 0.226 -6.569 1.00 62.53 98 THR A CA 1
ATOM 772 C C . THR A 1 98 ? -23.958 0.983 -5.460 1.00 62.53 98 THR A C 1
ATOM 774 O O . THR A 1 98 ? -23.716 2.174 -5.258 1.00 62.53 98 THR A O 1
ATOM 777 N N . PRO A 1 99 ? -24.849 0.305 -4.709 1.00 56.22 99 PRO A N 1
ATOM 778 C CA . PRO A 1 99 ? -25.674 0.916 -3.658 1.00 56.22 99 PRO A CA 1
ATOM 779 C C . PRO A 1 99 ? -24.876 1.545 -2.499 1.00 56.22 99 PRO A C 1
ATOM 781 O O . PRO A 1 99 ? -25.444 2.304 -1.720 1.00 56.22 99 PRO A O 1
ATOM 784 N N . TRP A 1 100 ? -23.562 1.307 -2.418 1.00 50.09 100 TRP A N 1
ATOM 785 C CA . TRP A 1 100 ? -22.654 1.972 -1.476 1.00 50.09 100 TRP A CA 1
ATOM 786 C C . TRP A 1 100 ? -22.519 3.483 -1.735 1.00 50.09 100 TRP A C 1
ATOM 788 O O . TRP A 1 100 ? -22.357 4.246 -0.788 1.00 50.09 100 TRP A O 1
ATOM 798 N N . GLY A 1 101 ? -22.649 3.941 -2.989 1.00 48.38 101 GLY A N 1
ATOM 799 C CA . GLY A 1 101 ? -22.638 5.374 -3.327 1.00 48.38 101 GLY A CA 1
ATOM 800 C C . GLY A 1 101 ? -23.941 6.109 -2.987 1.00 48.38 101 GLY A C 1
ATOM 801 O O . GLY A 1 101 ? -23.948 7.332 -2.867 1.00 48.38 101 GLY A O 1
ATOM 802 N N . LEU A 1 102 ? -25.043 5.373 -2.803 1.00 51.72 102 LEU A N 1
ATOM 803 C CA . LEU A 1 102 ? -26.352 5.920 -2.426 1.00 51.72 102 LEU A CA 1
ATOM 804 C C . LEU A 1 102 ? -26.518 6.085 -0.908 1.00 51.72 102 LEU A C 1
ATOM 806 O O . LEU A 1 102 ? -27.355 6.876 -0.499 1.00 51.72 102 LEU A O 1
ATOM 810 N N . GLN A 1 103 ? -25.724 5.385 -0.089 1.00 52.56 103 GLN A N 1
ATOM 811 C CA . GLN A 1 103 ? -25.755 5.494 1.381 1.00 52.56 103 GLN A CA 1
ATOM 812 C C . GLN A 1 103 ? -24.900 6.644 1.945 1.00 52.56 103 GLN A C 1
ATOM 814 O O . GLN A 1 103 ? -24.960 6.908 3.141 1.00 52.56 103 GLN A O 1
ATOM 819 N N . MET A 1 104 ? -24.095 7.310 1.109 1.00 51.41 104 MET A N 1
ATOM 820 C CA . MET A 1 104 ? -23.289 8.483 1.487 1.00 51.41 104 MET A CA 1
ATOM 821 C C . MET A 1 104 ? -23.953 9.831 1.140 1.00 51.41 104 MET A C 1
ATOM 823 O O . MET A 1 104 ? -23.358 10.875 1.402 1.00 51.41 104 MET A O 1
ATOM 827 N N . ARG A 1 105 ? -25.150 9.824 0.535 1.00 50.16 105 ARG A N 1
ATOM 828 C CA . ARG A 1 105 ? -26.016 11.007 0.393 1.00 50.16 105 ARG A CA 1
ATOM 829 C C . ARG A 1 105 ? -27.060 10.997 1.497 1.00 50.16 105 ARG A C 1
ATOM 831 O O . ARG A 1 105 ? -27.351 12.100 2.001 1.00 50.16 105 ARG A O 1
#

Foldseek 3Di:
DLVVVVVVVVVVVCCCVPPVVVCPPPVVVNVVSVVVVVVVVVVVCCVPVNPDPDDPPDPPVQQDFDDPDPDTHRSVVVVVVVSVVVVVVVVVCCLVPPCVVVVVD

Radius of gyration: 19.21 Å; chains: 1; bounding box: 45×28×51 Å

pLDDT: mean 72.48, std 13.49, range [46.78, 92.06]

=== Feature glossary ===
The record interleaves many kinds of information about one protein. Here is each kind framed as the question it answers.

Q: Are the domains correctly placed relative to each other?
A: Predicted aligned error is AlphaFold's pairwise confidence. Unlike pLDDT (per-residue), PAE is per-residue-pair and captures whether two parts of the structure are correctly placed relative to each other. Units are ångströms of expected positional error.

Q: Which residues are in helices, strands, or loops?
A: Eight-state secondary structure (DSSP): H is the canonical α-helix, G the tighter 3₁₀-helix, I the wider π-helix; E/B are β-structure, T and S are turns and bends, and '-' is everything else. DSSP derives these from the pattern of main-chain N–H···O=C hydrogen bonds, not from the sequence.

Q: What if only a Cα trace is available?
A: P-SEA three-state annotation labels each residue as helix, strand, or coil based purely on the geometry of the Cα trace. It serves as a fallback when the full backbone (and thus DSSP) is unavailable.

Q: What are the backbone torsion angles?
A: φ (phi) and ψ (psi) are the two rotatable backbone dihedrals per residue: φ is the C(i-1)–N–Cα–C torsion, ψ is the N–Cα–C–N(i+1) torsion, both in degrees on (−180°, 180°]. α-helical residues cluster near (−60°, −45°); β-strand residues near (−120°, +130°). A Ramachandran plot is simply a scatter of (φ, ψ) for every residue.

Q: What 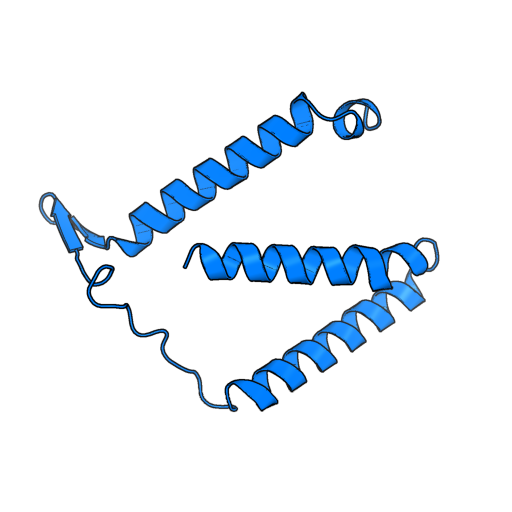known structures does this most resemble?
A: Structural nearest neighbors (via Foldseek easy-search vs the PDB). Reported per hit: target PDB id, E-value, and alignment TM-score. A TM-score above ~0.5 is the conventional threshold for 'same fold'.

Q: What family and function is it annotated with?
A: Database cross-references. InterPro integrates a dozen domain/family signature databases into unified entries with residue-range hits. GO terms attach function/process/location labels with evidence codes. CATH codes position the fold in a four-level structural taxonomy. Organism is the NCBI-taxonomy species name.

Q: Which residues are buried vs exposed?
A: Solvent accessibility: the surface area of each residue that a 1.4 Å water probe can touch, in Å². When only backbone atoms are present the absolute values are lower than full-atom SASA (side chains contribute most of the area) and are flagged as backbone-only.

Q: What do the diagnostic plots show?
A: Three diagnostic plots accompany the record. The Cα contact map visualizes the tertiary structure as a 2D adjacency matrix (8 Å cutoff, sequence-local contacts suppressed). The Ramachandran plot shows the distribution of backbone (φ, ψ) torsions, with points in the α and β basins reflecting secondary structure content. The PAE plot shows AlphaFold's inter-residue confidence as a color matrix.

Q: What is the amino-acid chain?
A: The amino-acid sequence is the protein's primary structure: the linear order of residues from the N-terminus to the C-terminus, written in one-letter code. Everything else here — the 3D coordinates, the secondary structure, the domain annotations — is ultimately a consequence of this string.

Q: What do the rendered images show?
A: The six renders are orthographic views along the three Cartesian axes in both directions. Representation (cartoon, sticks, or surface) and color scheme (sequence-rainbow or by-chain) vary across proteins so the training set covers all the common visualization conventions.

Q: Where is each backbone atom in 3D?
A: The mmCIF table is the protein's shape written out atom by atom. For each backbone N, Cα, C, and carbonyl O, it records an (x, y, z) coordinate triple in Å plus the residue type, chain letter, and residue number.

Q: How mobile is each atom in the crystal?
A: For experimental (PDB) structures, the B-factor (temperature factor) quantifies the positional spread of each atom in the crystal — a combination of thermal vibration and static disorder — in units of Å². High B-factors mark flexible loops or poorly resolved regions; low B-factors mark the rigid, well-ordered core.

Q: How big and how compact is the whole molecule?
A: Three whole-structure scalars: the radius of gyration (RMS distance of Cα from centroid, in Å), the count of Cα–Cα contacts (pairs closer than 8 Å and separated by more than four residues in sequence — i.e. tertiary, not local, contacts), and the bounding-box dimensions. Together they distinguish compact globular folds from extended fibres or disordered chains.

Q: What does the local fold look like, residue by residue?
A: A 3Di character summarizes, for each residue, the relative orientation of the Cα frame of its nearest spatial neighbor. Because it encodes fold topology rather than chemistry, 3Di alignments detect remote structural similarity that sequence alignment misses.

Q: How confident is the AlphaFold model at each residue?
A: For AlphaFold models, the B-factor field carries pLDDT — the model's own estimate of local accuracy on a 0–100 scale. Regions with pLDDT<50 should be treated as essentially unmodeled; they often correspond to intrinsically disordered segments.